Protein AF-A0A938HR90-F1 (afdb_monomer)

Nearest PDB structures (foldseek):
  8to0-assembly1_BM  TM=5.129E-01  e=7.039E+00  Mus musculus
  7nna-assembly1_A  TM=3.607E-01  e=8.902E+00  Klebsiella pneumoniae

Radius of gyration: 20.06 Å; Cα contacts (8 Å, |Δi|>4): 50; chains: 1; bounding box: 50×29×58 Å

Structure (mmCIF, N/CA/C/O backbone):
data_AF-A0A938HR90-F1
#
_entry.id   AF-A0A938HR90-F1
#
loop_
_atom_site.group_PDB
_atom_site.id
_atom_site.type_symbol
_atom_site.label_atom_id
_atom_site.label_alt_id
_atom_site.label_comp_id
_atom_site.label_asym_id
_atom_site.label_entity_id
_atom_site.label_seq_id
_atom_site.pdbx_PDB_ins_code
_atom_site.Cartn_x
_atom_site.Cartn_y
_atom_site.Cartn_z
_atom_site.occupancy
_atom_site.B_iso_or_equiv
_atom_site.auth_seq_id
_atom_site.auth_comp_id
_atom_site.auth_asym_id
_atom_site.auth_atom_id
_atom_site.pdbx_PDB_model_num
ATOM 1 N N . ALA A 1 1 ? -20.774 -1.934 33.425 1.00 63.28 1 ALA A N 1
ATOM 2 C CA . ALA A 1 1 ? -19.906 -2.460 32.351 1.00 63.28 1 ALA A CA 1
ATOM 3 C C . ALA A 1 1 ? -18.452 -2.191 32.713 1.00 63.28 1 ALA A C 1
ATOM 5 O O . ALA A 1 1 ? -18.150 -1.102 33.190 1.00 63.28 1 ALA A O 1
ATOM 6 N N . THR A 1 2 ? -17.558 -3.164 32.540 1.00 93.56 2 THR A N 1
ATOM 7 C CA . THR A 1 2 ? -16.118 -2.944 32.741 1.00 93.56 2 THR A CA 1
ATOM 8 C C . THR A 1 2 ? -15.569 -2.025 31.649 1.00 93.56 2 THR A C 1
ATOM 10 O O . THR A 1 2 ? -16.124 -1.962 30.551 1.00 93.56 2 THR A O 1
ATOM 13 N N . ARG A 1 3 ? -14.453 -1.327 31.912 1.00 86.94 3 ARG A N 1
ATOM 14 C CA . ARG A 1 3 ? -13.811 -0.467 30.896 1.00 86.94 3 ARG A CA 1
ATOM 15 C C . ARG A 1 3 ? -13.533 -1.234 29.595 1.00 86.94 3 ARG A C 1
ATOM 17 O O . ARG A 1 3 ? -13.763 -0.706 28.516 1.00 86.94 3 ARG A O 1
ATOM 24 N N . TRP A 1 4 ? -13.138 -2.504 29.697 1.00 92.69 4 TRP A N 1
ATOM 25 C CA . TRP A 1 4 ? -12.918 -3.383 28.545 1.00 92.69 4 TRP A CA 1
ATOM 26 C C . TRP A 1 4 ? -14.200 -3.701 27.760 1.00 92.69 4 TRP A C 1
ATOM 28 O O . TRP A 1 4 ? -14.188 -3.687 26.530 1.00 92.69 4 TRP A O 1
ATOM 38 N N . GLN A 1 5 ? -15.322 -3.936 28.451 1.00 90.31 5 GLN A N 1
ATOM 39 C CA . GLN A 1 5 ? -16.621 -4.145 27.801 1.00 90.31 5 GLN A CA 1
ATOM 40 C C . GLN A 1 5 ? -17.066 -2.904 27.023 1.00 90.31 5 GLN A C 1
ATOM 42 O O . GLN A 1 5 ? -17.530 -3.039 25.896 1.00 90.31 5 GLN A O 1
ATOM 47 N N . VAL A 1 6 ? -16.871 -1.704 27.581 1.00 92.81 6 VAL A N 1
ATOM 48 C CA . VAL A 1 6 ? -17.207 -0.442 26.899 1.00 92.81 6 VAL A CA 1
ATOM 49 C C . VAL A 1 6 ? -16.309 -0.215 25.681 1.00 92.81 6 VAL A C 1
ATOM 51 O O . VAL A 1 6 ? -16.805 0.124 24.609 1.00 92.81 6 VAL A O 1
ATOM 54 N N . VAL A 1 7 ? -15.000 -0.467 25.803 1.00 91.94 7 VAL A N 1
ATOM 55 C CA . VAL A 1 7 ? -14.070 -0.347 24.671 1.00 91.94 7 VAL A CA 1
ATOM 56 C C . VAL A 1 7 ? -14.462 -1.292 23.537 1.00 91.94 7 VAL A C 1
ATOM 58 O O . VAL A 1 7 ? -14.561 -0.856 22.396 1.00 91.94 7 VAL A O 1
ATOM 61 N N . LYS A 1 8 ? -14.736 -2.566 23.830 1.00 91.25 8 LYS A N 1
ATOM 62 C CA . LYS A 1 8 ? -15.057 -3.557 22.796 1.00 91.25 8 LYS A CA 1
ATOM 63 C C . LYS A 1 8 ? -16.442 -3.353 22.174 1.00 91.25 8 LYS A C 1
ATOM 65 O O . LYS A 1 8 ? -16.588 -3.555 20.974 1.00 91.25 8 LYS A O 1
ATOM 70 N N . ALA A 1 9 ? -17.449 -3.009 22.977 1.00 89.81 9 ALA A N 1
ATOM 71 C CA . ALA A 1 9 ? -18.842 -2.971 22.530 1.00 89.81 9 ALA A CA 1
ATOM 72 C C . ALA A 1 9 ? -19.292 -1.604 21.998 1.00 89.81 9 ALA A C 1
ATOM 74 O O . ALA A 1 9 ? -20.239 -1.558 21.224 1.00 89.81 9 ALA A O 1
ATOM 75 N N . VAL A 1 10 ? -18.637 -0.510 22.401 1.00 88.06 10 VAL A N 1
ATOM 76 C CA . VAL A 1 10 ? -19.052 0.856 22.042 1.00 88.06 10 VAL A CA 1
ATOM 77 C C . VAL A 1 10 ? -17.949 1.577 21.271 1.00 88.06 10 VAL A C 1
ATOM 79 O O . VAL A 1 10 ? -18.153 1.985 20.135 1.00 88.06 10 VAL A O 1
ATOM 82 N N . VAL A 1 11 ? -16.751 1.694 21.850 1.00 91.06 11 VAL A N 1
ATOM 83 C CA . VAL A 1 11 ? -15.687 2.537 21.271 1.00 91.06 11 VAL A CA 1
ATOM 84 C C . VAL A 1 11 ? -15.092 1.929 20.003 1.00 91.06 11 VAL A C 1
ATOM 86 O O . VAL A 1 11 ? -14.931 2.623 19.005 1.00 91.06 11 VAL A O 1
ATOM 89 N N . LEU A 1 12 ? -14.758 0.638 20.030 1.00 87.94 12 LEU A N 1
ATOM 90 C CA . LEU A 1 12 ? -14.162 -0.068 18.900 1.00 87.94 12 LEU A CA 1
ATOM 91 C C . LEU A 1 12 ? -15.070 -0.031 17.666 1.00 87.94 12 LEU A C 1
ATOM 93 O O . LEU A 1 12 ? -14.579 0.397 16.622 1.00 87.94 12 LEU A O 1
ATOM 97 N N . PRO A 1 13 ? -16.363 -0.413 17.748 1.00 85.81 13 PRO A N 1
ATOM 98 C CA . PRO A 1 13 ? -17.242 -0.298 16.599 1.00 85.81 13 PRO A CA 1
ATOM 99 C C . PRO A 1 13 ? -17.343 1.149 16.108 1.00 85.81 13 PRO A C 1
ATOM 101 O O . PRO A 1 13 ? -17.224 1.357 14.903 1.00 85.81 13 PRO A O 1
ATOM 104 N N . GLU A 1 14 ? -17.462 2.143 16.998 1.00 86.94 14 GLU A N 1
ATOM 105 C CA . GLU A 1 14 ? -17.548 3.550 16.577 1.00 86.94 14 GLU A CA 1
ATOM 106 C C . GLU A 1 14 ? -16.288 4.089 15.897 1.00 86.94 14 GLU A C 1
ATOM 108 O O . GLU A 1 14 ? -16.370 4.868 14.948 1.00 86.94 14 GLU A O 1
ATOM 113 N N . ALA A 1 15 ? -15.112 3.636 16.320 1.00 87.56 15 ALA A N 1
ATOM 114 C CA . ALA A 1 15 ? -13.846 4.052 15.732 1.00 87.56 15 ALA A CA 1
ATOM 115 C C . ALA A 1 15 ? -13.490 3.294 14.437 1.00 87.56 15 ALA A C 1
ATOM 117 O O . ALA A 1 15 ? -12.617 3.754 13.695 1.00 87.56 15 ALA A O 1
ATOM 118 N N . LEU A 1 16 ? -14.141 2.159 14.128 1.00 85.19 16 LEU A N 1
ATOM 119 C CA . LEU A 1 16 ? -13.822 1.319 12.959 1.00 85.19 16 LEU A CA 1
ATOM 120 C C . LEU A 1 16 ? -13.770 2.095 11.629 1.00 85.19 16 LEU A C 1
ATOM 122 O O . LEU A 1 16 ? -12.795 1.907 10.900 1.00 85.19 16 LEU A O 1
ATOM 126 N N . PRO A 1 17 ? -14.730 2.979 11.278 1.00 82.00 17 PRO A N 1
ATOM 127 C CA . PRO A 1 17 ? -14.673 3.742 10.027 1.00 82.00 17 PRO A CA 1
ATOM 128 C C . PRO A 1 17 ? -13.435 4.641 9.915 1.00 82.00 17 PRO A C 1
ATOM 130 O O . PRO A 1 17 ? -12.843 4.764 8.836 1.00 82.00 17 PRO A O 1
ATOM 133 N N . GLY A 1 18 ? -13.022 5.242 11.036 1.00 86.12 18 GLY A N 1
ATOM 134 C CA . GLY A 1 18 ? -11.814 6.060 11.126 1.00 86.12 18 GLY A CA 1
ATOM 135 C C . GLY A 1 18 ? -10.545 5.218 11.006 1.00 86.12 18 GLY A C 1
ATOM 136 O O . GLY A 1 18 ? -9.677 5.532 10.193 1.00 86.12 18 GLY A O 1
ATOM 137 N N . ILE A 1 19 ? -10.475 4.099 11.735 1.00 89.12 19 ILE A N 1
ATOM 138 C CA . ILE A 1 19 ? -9.344 3.161 11.689 1.00 89.12 19 ILE A CA 1
ATOM 139 C C . ILE A 1 19 ? -9.168 2.599 10.276 1.00 89.12 19 ILE A C 1
ATOM 141 O O . ILE A 1 19 ? -8.059 2.624 9.754 1.00 89.12 19 ILE A O 1
ATOM 145 N N . MET A 1 20 ? -10.246 2.157 9.619 1.00 84.38 20 MET A N 1
ATOM 146 C CA . MET A 1 20 ? -10.183 1.654 8.242 1.00 84.38 20 MET A CA 1
ATOM 147 C C . MET A 1 20 ? -9.625 2.706 7.285 1.00 84.38 20 MET A C 1
ATOM 149 O O . MET A 1 20 ? -8.775 2.391 6.462 1.00 84.38 20 MET A O 1
ATOM 153 N N . SER A 1 21 ? -10.056 3.962 7.416 1.00 84.81 21 SER A N 1
ATOM 154 C CA . SER A 1 21 ? -9.547 5.053 6.578 1.00 84.81 21 SER A CA 1
ATOM 155 C C . SER A 1 21 ? -8.048 5.289 6.814 1.00 84.81 21 SER A C 1
ATOM 157 O O . SER A 1 21 ? -7.288 5.403 5.854 1.00 84.81 21 SER A O 1
ATOM 159 N N . GLY A 1 22 ? -7.607 5.292 8.077 1.00 88.06 22 GLY A N 1
ATOM 160 C CA . GLY A 1 22 ? -6.190 5.408 8.431 1.00 88.06 22 GLY A CA 1
ATOM 161 C C . GLY A 1 22 ? -5.342 4.246 7.904 1.00 88.06 22 GLY A C 1
ATOM 162 O O . GLY A 1 22 ? -4.276 4.472 7.339 1.00 88.06 22 GLY A O 1
ATOM 163 N N . VAL A 1 23 ? -5.840 3.011 8.018 1.00 88.50 23 VAL A N 1
ATOM 164 C CA . VAL A 1 23 ? -5.174 1.804 7.501 1.00 88.50 23 VAL A CA 1
ATOM 165 C C . VAL A 1 23 ? -5.048 1.851 5.979 1.00 88.50 23 VAL A C 1
ATOM 167 O O . VAL A 1 23 ? -3.982 1.539 5.456 1.00 88.50 23 VAL A O 1
ATOM 170 N N . ILE A 1 24 ? -6.093 2.285 5.268 1.00 84.12 24 ILE A N 1
ATOM 171 C CA . ILE A 1 24 ? -6.055 2.445 3.807 1.00 84.12 24 ILE A CA 1
ATOM 172 C C . ILE A 1 24 ? -4.949 3.426 3.418 1.00 84.12 24 ILE A C 1
ATOM 174 O O . ILE A 1 24 ? -4.070 3.063 2.645 1.00 84.12 24 ILE A O 1
ATOM 178 N N . LEU A 1 25 ? -4.940 4.628 4.002 1.00 84.31 25 LEU A N 1
ATOM 179 C CA . LEU A 1 25 ? -3.937 5.653 3.692 1.00 84.31 25 LEU A CA 1
ATOM 180 C C . LEU A 1 25 ? -2.509 5.190 4.013 1.00 84.31 25 LEU A C 1
ATOM 182 O O . LEU A 1 25 ? -1.590 5.451 3.236 1.00 84.31 25 LEU A O 1
ATOM 186 N N . ALA A 1 26 ? -2.322 4.480 5.128 1.00 86.62 26 ALA A N 1
ATOM 187 C CA . ALA A 1 26 ? -1.029 3.925 5.511 1.00 86.62 26 ALA A CA 1
ATOM 188 C C . ALA A 1 26 ? -0.539 2.862 4.514 1.00 86.62 26 ALA A C 1
ATOM 190 O O . ALA A 1 26 ? 0.621 2.900 4.111 1.00 86.62 26 ALA A O 1
ATOM 191 N N . LEU A 1 27 ? -1.415 1.956 4.064 1.00 83.75 27 LEU A N 1
ATOM 192 C CA . LEU A 1 27 ? -1.083 0.937 3.062 1.00 83.75 27 LEU A CA 1
ATOM 193 C C . LEU A 1 27 ? -0.767 1.556 1.697 1.00 83.75 27 LEU A C 1
ATOM 195 O O . LEU A 1 27 ? 0.233 1.193 1.078 1.00 83.75 27 LEU A O 1
ATOM 199 N N . SER A 1 28 ? -1.574 2.516 1.238 1.00 81.56 28 SER A N 1
ATOM 200 C CA . SER A 1 28 ? -1.325 3.229 -0.021 1.00 81.56 28 SER A CA 1
ATOM 201 C C . SER A 1 28 ? 0.032 3.931 0.005 1.00 81.56 28 SER A C 1
ATOM 203 O O . SER A 1 28 ? 0.776 3.887 -0.974 1.00 81.56 28 SER A O 1
ATOM 205 N N . ARG A 1 29 ? 0.380 4.535 1.146 1.00 82.31 29 ARG A N 1
ATOM 206 C CA . ARG A 1 29 ? 1.674 5.183 1.354 1.00 82.31 29 ARG A CA 1
ATOM 207 C C . ARG A 1 29 ? 2.823 4.180 1.402 1.00 82.31 29 ARG A C 1
ATOM 209 O O . ARG A 1 29 ? 3.822 4.408 0.734 1.00 82.31 29 ARG A O 1
ATOM 216 N N . ALA A 1 30 ? 2.672 3.065 2.113 1.00 81.75 30 ALA A N 1
ATOM 217 C CA . ALA A 1 30 ? 3.702 2.032 2.208 1.00 81.75 30 ALA A CA 1
ATOM 218 C C . ALA A 1 30 ? 4.084 1.454 0.834 1.00 81.75 30 ALA A C 1
ATOM 220 O O . ALA A 1 30 ? 5.259 1.216 0.572 1.00 81.75 30 ALA A O 1
ATOM 221 N N . ILE A 1 31 ? 3.113 1.277 -0.070 1.00 77.31 31 ILE A N 1
ATOM 222 C CA . ILE A 1 31 ? 3.397 0.840 -1.447 1.00 77.31 31 ILE A CA 1
ATOM 223 C C . ILE A 1 31 ? 4.007 1.976 -2.282 1.00 77.31 31 ILE A C 1
ATOM 225 O O . ILE A 1 31 ? 4.876 1.734 -3.118 1.00 77.31 31 ILE A O 1
ATOM 229 N N . GLY A 1 32 ? 3.563 3.217 -2.061 1.00 74.94 32 GLY A N 1
ATOM 230 C CA . GLY A 1 32 ? 4.051 4.401 -2.772 1.00 74.94 32 GLY A CA 1
ATOM 231 C C . GLY A 1 32 ? 5.462 4.853 -2.374 1.00 74.94 32 GLY A C 1
ATOM 232 O O . GLY A 1 32 ? 6.164 5.447 -3.192 1.00 74.94 32 GLY A O 1
ATOM 233 N N . GLU A 1 33 ? 5.922 4.547 -1.158 1.00 83.44 33 GLU A N 1
ATOM 234 C CA . GLU A 1 33 ? 7.275 4.847 -0.670 1.00 83.44 33 GLU A CA 1
ATOM 235 C C . GLU A 1 33 ? 8.308 3.871 -1.260 1.00 83.44 33 GLU A C 1
ATOM 237 O O . GLU A 1 33 ? 8.939 3.061 -0.583 1.00 83.44 33 GLU A O 1
ATOM 242 N N . SER A 1 34 ? 8.506 3.970 -2.575 1.00 70.88 34 SER A N 1
ATOM 243 C CA . SER A 1 34 ? 9.443 3.119 -3.313 1.00 70.88 34 SER A CA 1
ATOM 244 C C 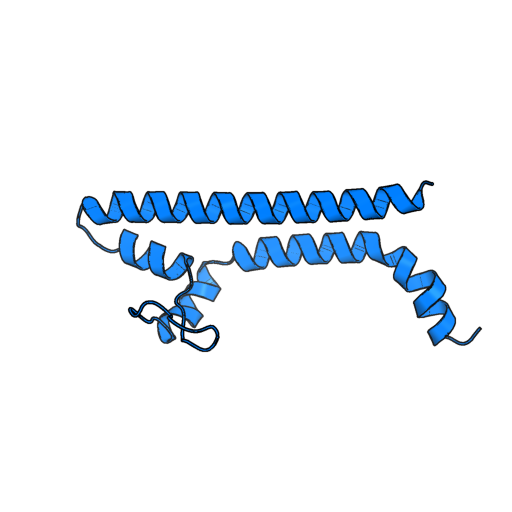. SER A 1 34 ? 10.906 3.392 -2.945 1.00 70.88 34 SER A C 1
ATOM 246 O O . SER A 1 34 ? 11.712 2.469 -2.958 1.00 70.88 34 SER A O 1
ATOM 248 N N . ALA A 1 35 ? 11.274 4.626 -2.580 1.00 67.62 35 ALA A N 1
ATOM 249 C CA . ALA A 1 35 ? 12.669 4.991 -2.308 1.00 67.62 35 ALA A CA 1
ATOM 250 C C . ALA A 1 35 ? 13.247 4.359 -1.018 1.00 67.62 35 ALA A C 1
ATOM 252 O O . ALA A 1 35 ? 14.289 3.704 -1.116 1.00 67.62 35 ALA A O 1
ATOM 253 N N . PRO A 1 36 ? 12.593 4.449 0.162 1.00 71.44 36 PRO A N 1
ATOM 254 C CA . PRO A 1 36 ? 13.040 3.719 1.351 1.00 71.44 36 PRO A CA 1
ATOM 255 C C . PRO A 1 36 ? 13.024 2.204 1.132 1.00 71.44 36 PRO A C 1
ATOM 257 O O . PRO A 1 36 ? 13.952 1.503 1.536 1.00 71.44 36 PRO A O 1
ATOM 260 N N . MET A 1 37 ? 11.994 1.698 0.441 1.00 77.62 37 MET A N 1
ATOM 261 C CA . MET A 1 37 ? 11.870 0.270 0.176 1.00 77.62 37 MET A CA 1
ATOM 262 C C . MET A 1 37 ? 13.003 -0.246 -0.714 1.00 77.62 37 MET A C 1
ATOM 264 O O . MET A 1 37 ? 13.580 -1.279 -0.392 1.00 77.62 37 MET A O 1
ATOM 268 N N . ILE A 1 38 ? 13.372 0.465 -1.785 1.00 75.25 38 ILE A N 1
ATOM 269 C CA . ILE A 1 38 ? 14.511 0.102 -2.645 1.00 75.25 38 ILE A CA 1
ATOM 270 C C . ILE A 1 38 ? 15.820 0.137 -1.852 1.00 75.25 38 ILE A C 1
ATOM 272 O O . ILE A 1 38 ? 16.606 -0.800 -1.967 1.00 75.25 38 ILE A O 1
ATOM 276 N N . ALA A 1 39 ? 16.039 1.159 -1.018 1.00 73.38 39 ALA A N 1
ATOM 277 C CA . ALA A 1 39 ? 17.260 1.283 -0.222 1.00 73.38 39 ALA A CA 1
ATOM 278 C C . ALA A 1 39 ? 17.485 0.078 0.711 1.00 73.38 39 ALA A C 1
ATOM 280 O O . ALA A 1 39 ? 18.606 -0.411 0.825 1.00 73.38 39 ALA A O 1
ATOM 281 N N . ILE A 1 40 ? 16.419 -0.441 1.330 1.00 76.38 40 ILE A N 1
ATOM 282 C CA . ILE A 1 40 ? 16.489 -1.629 2.197 1.00 76.38 40 ILE A CA 1
ATOM 283 C C . ILE A 1 40 ? 16.520 -2.923 1.365 1.00 76.38 40 ILE A C 1
ATOM 285 O O . ILE A 1 40 ? 17.293 -3.836 1.652 1.00 76.38 40 ILE A O 1
ATOM 289 N N . SER A 1 41 ? 15.704 -3.005 0.309 1.00 68.06 41 SER A N 1
ATOM 290 C CA . SER A 1 41 ? 15.522 -4.229 -0.491 1.00 68.06 41 SER A CA 1
ATOM 291 C C . SER A 1 41 ? 16.692 -4.526 -1.429 1.00 68.06 41 SER A C 1
ATOM 293 O O . SER A 1 41 ? 16.866 -5.673 -1.832 1.00 68.06 41 SER A O 1
ATOM 295 N N . ALA A 1 42 ? 17.521 -3.532 -1.762 1.00 69.00 42 ALA A N 1
ATOM 296 C CA . ALA A 1 42 ? 18.726 -3.725 -2.571 1.00 69.00 42 ALA A CA 1
ATOM 297 C C . ALA A 1 42 ? 19.729 -4.697 -1.944 1.00 69.00 42 ALA A C 1
ATOM 299 O O . ALA A 1 42 ? 20.437 -5.391 -2.669 1.00 69.00 42 ALA A O 1
ATOM 300 N N . LEU A 1 43 ? 19.727 -4.819 -0.616 1.00 65.06 43 LEU A N 1
ATOM 301 C CA . LEU A 1 43 ? 20.564 -5.773 0.111 1.00 65.06 43 LEU A CA 1
ATOM 302 C C . LEU A 1 43 ? 20.048 -7.222 0.025 1.00 65.06 43 LEU A C 1
ATOM 304 O O . LEU A 1 43 ? 20.783 -8.150 0.348 1.00 65.06 43 LEU A O 1
ATOM 308 N N . ALA A 1 44 ? 18.800 -7.423 -0.411 1.00 65.56 44 ALA A N 1
ATOM 309 C CA . ALA A 1 44 ? 18.110 -8.713 -0.443 1.00 65.56 44 ALA A CA 1
ATOM 310 C C . ALA A 1 44 ? 17.729 -9.158 -1.869 1.00 65.56 44 ALA A C 1
ATOM 312 O O . ALA A 1 44 ? 16.847 -9.999 -2.036 1.00 65.56 44 ALA A O 1
ATOM 313 N N . TYR A 1 45 ? 18.364 -8.594 -2.903 1.00 63.59 45 TYR A N 1
ATOM 314 C CA . TYR A 1 45 ? 18.060 -8.935 -4.292 1.00 63.59 45 TYR A CA 1
ATOM 315 C C . TYR A 1 45 ? 18.450 -10.381 -4.615 1.00 63.59 45 TYR A C 1
ATOM 317 O O . TYR A 1 45 ? 19.596 -10.797 -4.437 1.00 63.59 45 TYR A O 1
ATOM 325 N N . VAL A 1 46 ? 17.483 -11.138 -5.126 1.00 65.38 46 VAL A N 1
ATOM 326 C CA . VAL A 1 46 ? 17.627 -12.552 -5.456 1.00 65.38 46 VAL A CA 1
ATOM 327 C C . VAL A 1 46 ? 17.104 -12.799 -6.871 1.00 65.38 46 VAL A C 1
ATOM 329 O O . VAL A 1 46 ? 15.991 -12.410 -7.212 1.00 65.38 46 VAL A O 1
ATOM 332 N N . THR A 1 47 ? 17.901 -13.461 -7.708 1.00 61.56 47 THR A N 1
ATOM 333 C CA . THR A 1 47 ? 17.586 -13.707 -9.129 1.00 61.56 47 THR A CA 1
ATOM 334 C C . THR A 1 47 ? 16.921 -15.056 -9.408 1.00 61.56 47 THR A C 1
ATOM 336 O O . THR A 1 47 ? 16.637 -15.354 -10.567 1.00 61.56 47 THR A O 1
ATOM 339 N N . PHE A 1 48 ? 16.674 -15.886 -8.388 1.00 68.38 48 PHE A N 1
ATOM 340 C CA . PHE A 1 48 ? 15.996 -17.171 -8.569 1.00 68.38 48 PHE A CA 1
ATOM 341 C C . PHE A 1 48 ? 14.471 -17.040 -8.490 1.00 68.38 48 PHE A C 1
ATOM 343 O O . PHE A 1 48 ? 13.939 -16.189 -7.779 1.00 68.38 48 PHE A O 1
ATOM 350 N N . ILE A 1 49 ? 13.770 -17.911 -9.219 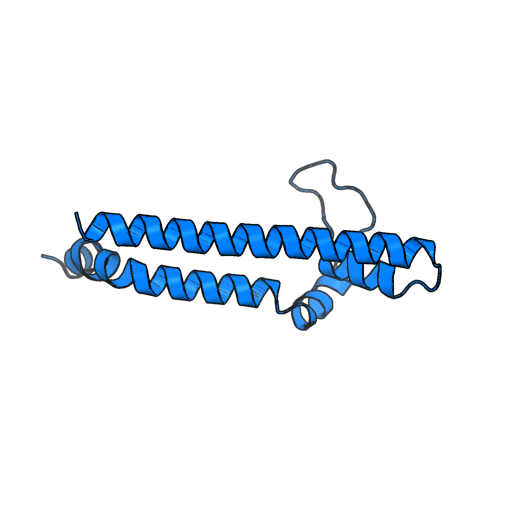1.00 70.12 49 ILE A N 1
ATOM 351 C CA . ILE A 1 49 ? 12.311 -18.028 -9.161 1.00 70.12 49 ILE A CA 1
ATOM 352 C C . ILE A 1 49 ? 11.968 -18.797 -7.875 1.00 70.12 49 ILE A C 1
ATOM 354 O O . ILE A 1 49 ? 12.424 -19.934 -7.741 1.00 70.12 49 ILE A O 1
ATOM 358 N N . PRO A 1 50 ? 11.216 -18.213 -6.924 1.00 69.81 50 PRO A N 1
ATOM 359 C CA . PRO A 1 50 ? 10.810 -18.927 -5.719 1.00 69.81 50 PRO A CA 1
ATOM 360 C C . PRO A 1 50 ? 9.905 -20.106 -6.105 1.00 69.81 50 PRO A C 1
ATOM 362 O O . PRO A 1 50 ? 8.918 -19.926 -6.818 1.00 69.81 50 PRO A O 1
ATOM 365 N N . ALA A 1 51 ? 10.258 -21.313 -5.662 1.00 76.62 51 ALA A N 1
ATOM 366 C CA . ALA A 1 51 ? 9.525 -22.548 -5.939 1.00 76.62 51 ALA A CA 1
ATOM 367 C C . ALA A 1 51 ? 8.599 -22.940 -4.774 1.00 76.62 51 ALA A C 1
ATOM 369 O O . ALA A 1 51 ? 7.619 -23.657 -4.976 1.00 76.62 51 ALA A O 1
ATOM 370 N N . GLY A 1 52 ? 8.886 -22.449 -3.564 1.00 79.88 52 GLY A N 1
ATOM 371 C CA . GLY A 1 52 ? 8.087 -22.667 -2.364 1.00 79.88 52 GLY A CA 1
ATOM 372 C C . GLY A 1 52 ? 7.721 -21.377 -1.615 1.00 79.88 52 GLY A C 1
ATOM 373 O O . GLY A 1 52 ? 8.359 -20.340 -1.786 1.00 79.88 52 GLY A O 1
ATOM 374 N N . PRO A 1 53 ? 6.715 -21.427 -0.723 1.00 73.44 53 PRO A N 1
ATOM 375 C CA . PRO A 1 53 ? 6.261 -20.274 0.066 1.00 73.44 53 PRO A CA 1
ATOM 376 C C . PRO A 1 53 ? 7.286 -19.757 1.094 1.00 73.44 53 PRO A C 1
ATOM 378 O O . PRO A 1 53 ? 7.088 -18.682 1.652 1.00 73.44 53 PRO A O 1
ATOM 381 N N . GLY A 1 54 ? 8.356 -20.513 1.368 1.00 79.56 54 GLY A N 1
ATOM 382 C CA . GLY A 1 54 ? 9.461 -20.105 2.245 1.00 79.56 54 GLY A CA 1
ATOM 383 C C . GLY A 1 54 ? 10.689 -19.569 1.504 1.00 79.56 54 GLY A C 1
ATOM 384 O O . GLY A 1 54 ? 11.684 -19.229 2.144 1.00 79.56 54 GLY A O 1
ATOM 385 N N . ASP A 1 55 ? 10.645 -19.515 0.173 1.00 76.81 55 ASP A N 1
ATOM 386 C CA . ASP A 1 55 ? 11.789 -19.098 -0.625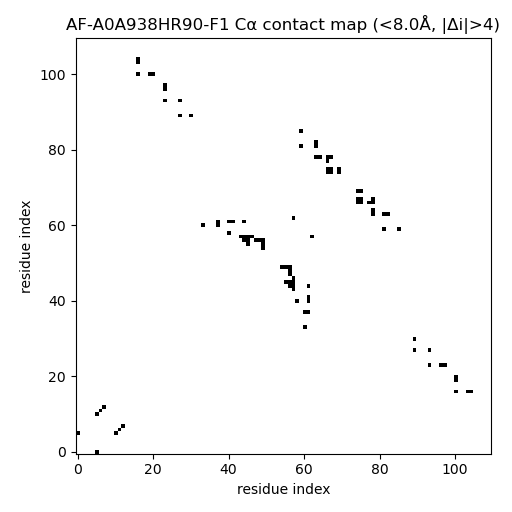 1.00 76.81 55 ASP A CA 1
ATOM 387 C C . ASP A 1 55 ? 11.953 -17.578 -0.618 1.00 76.81 55 ASP A C 1
ATOM 389 O O . ASP A 1 55 ? 10.991 -16.813 -0.517 1.00 76.81 55 ASP A O 1
ATOM 393 N N . ARG A 1 56 ? 13.203 -17.122 -0.756 1.00 70.19 56 ARG A N 1
ATOM 394 C CA . ARG A 1 56 ? 13.476 -15.689 -0.903 1.00 70.19 56 ARG A CA 1
ATOM 395 C C . ARG A 1 56 ? 12.853 -15.196 -2.203 1.00 70.19 56 ARG A C 1
ATOM 397 O O . ARG A 1 56 ? 13.000 -15.823 -3.247 1.00 70.19 56 ARG A O 1
ATOM 404 N N . PHE A 1 57 ? 12.199 -14.050 -2.131 1.00 74.56 57 PHE A N 1
ATOM 405 C CA . PHE A 1 57 ? 11.559 -13.410 -3.268 1.00 74.56 57 PHE A CA 1
ATOM 406 C C . PHE A 1 57 ? 12.068 -11.980 -3.410 1.00 74.56 57 PHE A C 1
ATOM 408 O O . PHE A 1 57 ? 12.438 -11.328 -2.433 1.00 74.56 57 PHE A O 1
ATOM 415 N N . THR A 1 58 ? 12.055 -11.488 -4.641 1.00 75.81 58 THR A N 1
ATOM 416 C CA . THR A 1 58 ? 12.404 -10.106 -4.958 1.00 75.81 58 THR A CA 1
ATOM 417 C C . THR A 1 58 ? 11.129 -9.287 -5.106 1.00 75.81 58 THR A C 1
ATOM 419 O O . THR A 1 58 ? 10.172 -9.712 -5.753 1.00 75.81 58 THR A O 1
ATOM 422 N N . VAL A 1 59 ? 11.100 -8.098 -4.505 1.00 81.25 59 VAL A N 1
ATOM 423 C CA . VAL A 1 59 ? 9.957 -7.187 -4.634 1.00 81.25 59 VAL A CA 1
ATOM 424 C C . VAL A 1 59 ? 9.928 -6.524 -6.015 1.00 81.25 59 VAL A C 1
ATOM 426 O O . VAL A 1 59 ? 10.952 -6.132 -6.570 1.00 81.25 59 VAL A O 1
ATOM 429 N N . LEU A 1 60 ? 8.733 -6.361 -6.583 1.00 82.69 60 LEU A N 1
ATOM 430 C CA . LEU A 1 60 ? 8.557 -5.812 -7.935 1.00 82.69 60 LEU A CA 1
ATOM 431 C C . LEU A 1 60 ? 9.243 -4.449 -8.179 1.00 82.69 60 LEU A C 1
ATOM 433 O O . LEU A 1 60 ? 9.843 -4.295 -9.242 1.00 82.69 60 LEU A O 1
ATOM 437 N N . PRO A 1 61 ? 9.236 -3.470 -7.249 1.00 82.81 61 PRO A N 1
ATOM 438 C CA . PRO A 1 61 ? 9.876 -2.174 -7.486 1.00 82.81 61 PRO A CA 1
ATOM 439 C C . PRO A 1 61 ? 11.375 -2.260 -7.766 1.00 82.81 61 PRO A C 1
ATOM 441 O O . PRO A 1 61 ? 11.866 -1.576 -8.663 1.00 82.81 61 PRO A O 1
ATOM 444 N N . ILE 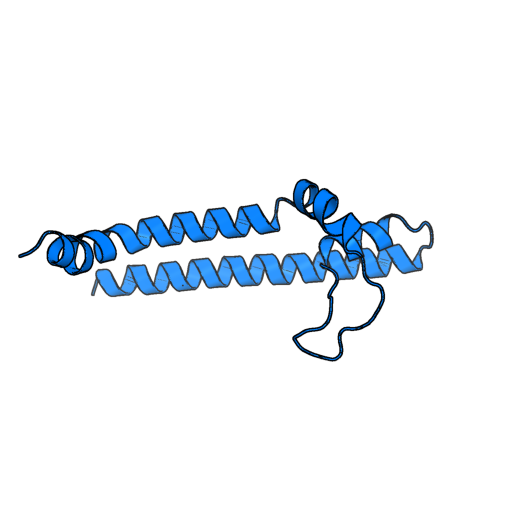A 1 62 ? 12.108 -3.119 -7.046 1.00 82.12 62 ILE A N 1
ATOM 445 C CA . ILE A 1 62 ? 13.543 -3.275 -7.300 1.00 82.12 62 ILE A CA 1
ATOM 446 C C . ILE A 1 62 ? 13.799 -4.015 -8.615 1.00 82.12 62 ILE A C 1
ATOM 448 O O . ILE A 1 62 ? 14.740 -3.682 -9.332 1.00 82.12 62 ILE A O 1
ATOM 452 N N . GLN A 1 63 ? 12.924 -4.956 -8.977 1.00 82.75 63 GLN A N 1
ATOM 453 C CA . GLN A 1 63 ? 12.999 -5.644 -10.260 1.00 82.75 63 GLN A CA 1
ATOM 454 C C . GLN A 1 63 ? 12.811 -4.665 -11.432 1.00 82.75 63 GLN A C 1
ATOM 456 O O . GLN A 1 63 ? 13.592 -4.686 -12.384 1.00 82.75 63 GLN A O 1
ATOM 461 N N . ILE A 1 64 ? 11.829 -3.763 -11.328 1.00 84.62 64 ILE A N 1
ATOM 462 C CA . ILE A 1 64 ? 11.589 -2.690 -12.303 1.00 84.62 64 ILE A CA 1
ATOM 463 C C . ILE A 1 64 ? 12.793 -1.748 -12.367 1.00 84.62 64 ILE A C 1
ATOM 465 O O . ILE A 1 64 ? 13.276 -1.460 -13.459 1.00 84.62 64 ILE A O 1
ATOM 469 N N . PHE A 1 65 ? 13.310 -1.296 -11.220 1.00 82.50 65 PHE A N 1
ATOM 470 C CA . PHE A 1 65 ? 14.480 -0.416 -11.165 1.00 82.50 65 PHE A CA 1
ATOM 471 C C . PHE A 1 65 ? 15.705 -1.039 -11.850 1.00 82.50 65 PHE A C 1
ATOM 473 O O . PHE A 1 65 ? 16.409 -0.365 -12.607 1.00 82.50 65 PHE A O 1
ATOM 480 N N . ASN A 1 66 ? 15.929 -2.339 -11.632 1.00 83.12 66 ASN A N 1
ATOM 481 C CA . ASN A 1 66 ? 16.998 -3.082 -12.286 1.00 83.12 66 ASN A CA 1
ATOM 482 C C . ASN A 1 66 ? 16.811 -3.108 -13.811 1.00 83.12 66 ASN A C 1
ATOM 484 O O . ASN A 1 66 ? 17.749 -2.789 -14.536 1.00 83.12 66 ASN A O 1
ATOM 488 N N . TRP A 1 67 ? 15.603 -3.402 -14.304 1.00 84.81 67 TRP A N 1
ATOM 489 C CA . TRP A 1 67 ? 15.312 -3.398 -15.742 1.00 84.81 67 TRP A CA 1
ATOM 490 C C . TRP A 1 67 ? 15.446 -2.008 -16.379 1.00 84.81 67 TRP A C 1
ATOM 492 O O . TRP A 1 67 ? 16.001 -1.896 -17.468 1.00 84.81 67 TRP A O 1
ATOM 502 N N . VAL A 1 68 ? 15.009 -0.938 -15.703 1.00 84.56 68 VAL A N 1
ATOM 503 C CA . VAL A 1 68 ? 15.151 0.447 -16.202 1.00 84.56 68 VAL A CA 1
ATOM 504 C C . VAL A 1 68 ? 16.616 0.876 -16.288 1.00 84.56 68 VAL A C 1
ATOM 506 O O . VAL A 1 68 ? 16.985 1.633 -17.184 1.00 84.56 68 VAL A O 1
ATOM 509 N N . SER A 1 69 ? 17.456 0.375 -15.383 1.00 82.75 69 SER A N 1
ATOM 510 C CA . SER A 1 69 ? 18.886 0.690 -15.346 1.00 82.75 69 SER A CA 1
ATOM 511 C C . SER A 1 69 ? 19.683 0.004 -16.463 1.00 82.75 69 SER A C 1
ATOM 513 O O . SER A 1 69 ? 20.832 0.372 -16.706 1.00 82.75 69 SER A O 1
ATOM 515 N N . GLN A 1 70 ? 19.098 -0.971 -17.171 1.00 82.25 70 GLN A N 1
ATOM 516 C CA . GLN A 1 70 ? 19.762 -1.635 -18.291 1.00 82.25 70 GLN A CA 1
ATOM 517 C C . GLN A 1 70 ? 19.557 -0.865 -19.611 1.00 82.25 70 GLN A C 1
ATOM 519 O O . GLN A 1 70 ? 18.426 -0.553 -19.986 1.00 82.25 70 GLN A O 1
ATOM 524 N N . PRO A 1 71 ? 20.629 -0.591 -20.380 1.00 75.81 71 PRO A N 1
ATOM 525 C CA . PRO A 1 71 ? 20.553 0.239 -21.586 1.00 75.81 71 PRO A CA 1
ATOM 526 C C . PRO A 1 71 ? 19.884 -0.438 -22.797 1.00 75.81 71 PRO A C 1
ATOM 528 O O . PRO A 1 71 ? 19.610 0.233 -23.792 1.00 75.81 71 PRO A O 1
ATOM 531 N N . GLN A 1 72 ? 19.611 -1.746 -22.750 1.00 83.25 72 GLN A N 1
ATOM 532 C CA . GLN A 1 72 ? 19.066 -2.482 -23.896 1.00 83.25 72 GLN A CA 1
ATOM 533 C C . GLN A 1 72 ? 17.568 -2.189 -24.085 1.00 83.25 72 GLN A C 1
ATOM 535 O O . GLN A 1 72 ? 16.789 -2.197 -23.131 1.00 83.25 72 GLN A O 1
ATOM 540 N N . ALA A 1 73 ? 17.138 -1.991 -25.335 1.00 78.44 73 ALA A N 1
ATOM 541 C CA . ALA A 1 73 ? 15.753 -1.633 -25.657 1.00 78.44 73 ALA A CA 1
ATOM 542 C C . ALA A 1 73 ? 14.720 -2.677 -25.185 1.00 78.44 73 ALA A C 1
ATOM 544 O O . ALA A 1 73 ? 13.619 -2.307 -24.780 1.00 78.44 73 ALA A O 1
ATOM 545 N N . ALA A 1 74 ? 15.090 -3.962 -25.167 1.00 80.56 74 ALA A N 1
ATOM 546 C CA . ALA A 1 74 ? 14.234 -5.041 -24.676 1.00 80.56 74 ALA A CA 1
ATOM 547 C C . ALA A 1 74 ? 13.850 -4.865 -23.192 1.00 80.56 74 ALA A C 1
ATOM 549 O O . ALA A 1 74 ? 12.699 -5.094 -22.822 1.00 80.56 74 ALA A O 1
ATOM 550 N N . PHE A 1 75 ? 14.770 -4.378 -22.350 1.00 79.88 75 PHE A N 1
ATOM 551 C CA . PHE A 1 75 ? 14.497 -4.165 -20.925 1.00 79.88 75 PHE A CA 1
ATOM 552 C C . PHE A 1 75 ? 13.565 -2.983 -20.661 1.00 79.88 75 PHE A C 1
ATOM 554 O O . PHE A 1 75 ? 12.821 -3.015 -19.684 1.00 79.88 75 PHE A O 1
ATOM 561 N N . ARG A 1 76 ? 13.511 -1.986 -21.555 1.00 81.12 76 ARG A N 1
ATOM 562 C CA . ARG A 1 76 ? 12.545 -0.878 -21.442 1.00 81.12 76 ARG A CA 1
ATOM 563 C C . ARG A 1 76 ? 11.105 -1.364 -21.587 1.00 81.12 76 ARG A C 1
ATOM 565 O O . ARG A 1 76 ? 10.243 -0.932 -20.827 1.00 81.12 76 ARG A O 1
ATOM 572 N N . GLY A 1 77 ? 10.856 -2.284 -22.523 1.00 84.81 77 GLY A N 1
ATOM 573 C CA . GLY A 1 77 ? 9.534 -2.892 -22.708 1.00 84.81 77 GLY A CA 1
ATOM 574 C C . GLY A 1 77 ? 9.101 -3.713 -21.492 1.00 84.81 77 GLY A C 1
ATOM 575 O O . GLY A 1 77 ? 7.983 -3.558 -21.004 1.00 84.81 77 GLY A O 1
ATOM 576 N N . ILE A 1 78 ? 10.013 -4.525 -20.951 1.00 86.12 78 ILE A N 1
ATOM 577 C CA . ILE A 1 78 ? 9.756 -5.355 -19.763 1.00 86.12 78 ILE A CA 1
ATOM 578 C C . ILE A 1 78 ? 9.545 -4.481 -18.516 1.00 86.12 78 ILE A C 1
ATOM 580 O O . ILE A 1 78 ? 8.614 -4.716 -17.748 1.00 86.12 78 ILE A O 1
ATOM 584 N N . ALA A 1 79 ? 10.349 -3.430 -18.338 1.00 86.62 79 ALA A N 1
ATOM 585 C CA . ALA A 1 79 ? 10.184 -2.469 -17.253 1.00 86.62 79 ALA A CA 1
ATOM 586 C C . ALA A 1 79 ? 8.828 -1.757 -17.309 1.00 86.62 79 ALA A C 1
ATOM 588 O O . ALA A 1 79 ? 8.138 -1.681 -16.294 1.00 86.62 79 ALA A O 1
ATOM 589 N N . ALA A 1 80 ? 8.422 -1.278 -18.489 1.00 86.94 80 ALA A N 1
ATOM 590 C CA . ALA A 1 80 ? 7.123 -0.639 -18.678 1.00 86.94 80 ALA A CA 1
ATOM 591 C C . ALA A 1 80 ? 5.970 -1.598 -18.346 1.00 86.94 80 ALA A C 1
ATOM 593 O O . ALA A 1 80 ? 5.051 -1.222 -17.620 1.00 86.94 80 ALA A O 1
ATOM 594 N N . ALA A 1 81 ? 6.051 -2.854 -18.796 1.00 89.56 81 ALA A N 1
ATOM 595 C CA . ALA A 1 81 ? 5.079 -3.883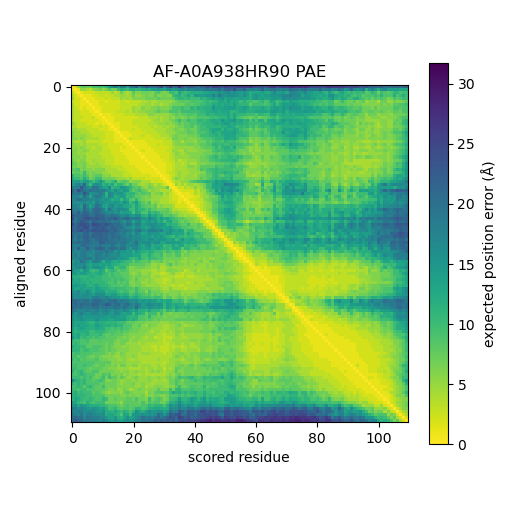 -18.435 1.00 89.56 81 ALA A CA 1
ATOM 596 C C . ALA A 1 81 ? 5.034 -4.118 -16.913 1.00 89.56 81 ALA A C 1
ATOM 598 O O . ALA A 1 81 ? 3.952 -4.166 -16.332 1.00 89.56 81 ALA A O 1
ATOM 599 N N . GLY A 1 82 ? 6.193 -4.183 -16.249 1.00 88.56 82 GLY A N 1
ATOM 600 C CA . GLY A 1 82 ? 6.284 -4.301 -14.792 1.00 88.56 82 GLY A CA 1
ATOM 601 C C . GLY A 1 82 ? 5.625 -3.132 -14.051 1.00 88.56 82 GLY A C 1
ATOM 602 O O . GLY A 1 82 ? 4.885 -3.354 -13.093 1.00 88.56 82 GLY A O 1
ATOM 603 N N . ILE A 1 83 ? 5.829 -1.897 -14.521 1.00 88.12 83 ILE A 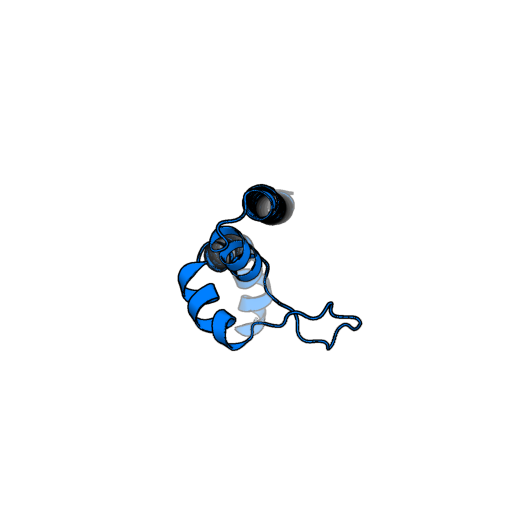N 1
ATOM 604 C CA . ILE A 1 83 ? 5.180 -0.697 -13.965 1.00 88.12 83 ILE A CA 1
ATOM 605 C C . ILE A 1 83 ? 3.660 -0.787 -14.116 1.00 88.12 83 ILE A C 1
ATOM 607 O O . ILE A 1 83 ? 2.937 -0.522 -13.158 1.00 88.12 83 ILE A O 1
ATOM 611 N N . VAL A 1 84 ? 3.163 -1.192 -15.287 1.00 91.81 84 VAL A N 1
ATOM 612 C CA . VAL A 1 84 ? 1.721 -1.354 -15.527 1.00 91.81 84 VAL A CA 1
ATOM 613 C C . VAL A 1 84 ? 1.123 -2.408 -14.595 1.00 91.81 84 VAL A C 1
ATOM 615 O O . VAL A 1 84 ? 0.089 -2.153 -13.981 1.00 91.81 84 VAL A O 1
ATOM 618 N N . VAL A 1 85 ? 1.782 -3.557 -14.422 1.00 91.44 85 VAL A N 1
ATOM 619 C CA . VAL A 1 85 ? 1.343 -4.594 -13.473 1.00 91.44 85 VAL A CA 1
ATOM 620 C C . VAL A 1 85 ? 1.283 -4.038 -12.050 1.00 91.44 85 VAL A C 1
ATOM 622 O O . VAL A 1 85 ? 0.283 -4.223 -11.357 1.00 91.44 85 VAL A O 1
ATOM 625 N N . LEU A 1 86 ? 2.315 -3.306 -11.624 1.00 87.94 86 LEU A N 1
ATOM 626 C CA . LEU A 1 86 ? 2.357 -2.692 -10.300 1.00 87.94 86 LEU A CA 1
ATOM 627 C C . LEU A 1 86 ? 1.230 -1.664 -10.104 1.00 87.94 86 LEU A C 1
ATOM 629 O O . LEU A 1 86 ? 0.601 -1.644 -9.048 1.00 87.94 86 LEU A O 1
ATOM 633 N N . LEU A 1 87 ? 0.923 -0.862 -11.128 1.00 89.12 87 LEU A N 1
ATOM 634 C CA . LEU A 1 87 ? -0.201 0.076 -11.111 1.00 89.12 87 LEU A CA 1
ATOM 635 C C . LEU A 1 87 ? -1.548 -0.641 -11.008 1.00 89.12 87 LEU A C 1
ATOM 637 O O . LEU A 1 87 ? -2.388 -0.229 -10.213 1.00 89.12 87 LEU A O 1
ATOM 641 N N . VAL A 1 88 ? -1.759 -1.722 -11.760 1.00 92.25 88 VAL A N 1
ATOM 642 C CA . VAL A 1 88 ? -2.999 -2.513 -11.691 1.00 92.25 88 VAL A CA 1
ATOM 643 C C . VAL A 1 88 ? -3.191 -3.102 -10.295 1.00 92.25 88 VAL A C 1
ATOM 645 O O . VAL A 1 88 ? -4.284 -3.003 -9.738 1.00 92.25 88 VAL A O 1
ATOM 648 N N . VAL A 1 89 ? -2.136 -3.660 -9.696 1.00 88.69 89 VAL A N 1
ATOM 649 C CA . VAL A 1 89 ? -2.183 -4.195 -8.326 1.00 88.69 89 VAL A CA 1
ATOM 650 C C . VAL A 1 89 ? -2.476 -3.086 -7.318 1.00 88.69 89 VAL A C 1
ATOM 652 O O . VAL A 1 89 ? -3.355 -3.247 -6.471 1.00 88.69 89 VAL A O 1
ATOM 655 N N . LEU A 1 90 ? -1.790 -1.946 -7.425 1.00 86.62 90 LEU A N 1
ATOM 656 C CA . LEU A 1 90 ? -1.999 -0.803 -6.540 1.00 86.62 90 LEU A CA 1
ATOM 657 C C . LEU A 1 90 ? -3.441 -0.294 -6.625 1.00 86.62 90 LEU A C 1
ATOM 659 O O . LEU A 1 90 ? -4.096 -0.128 -5.596 1.00 86.62 90 LEU A O 1
ATOM 663 N N . LEU A 1 91 ? -3.947 -0.059 -7.836 1.00 88.06 91 LEU A N 1
ATOM 664 C CA . LEU A 1 91 ? -5.308 0.424 -8.057 1.00 88.06 91 LEU A CA 1
ATOM 665 C C . LEU A 1 91 ? -6.344 -0.600 -7.596 1.00 88.06 91 LEU A C 1
ATOM 667 O O . LEU A 1 91 ? -7.289 -0.226 -6.908 1.00 88.06 91 LEU A O 1
ATOM 671 N N . GLY A 1 92 ? -6.145 -1.884 -7.903 1.00 90.62 92 GLY A N 1
ATOM 672 C CA . GLY A 1 92 ? -7.026 -2.964 -7.466 1.00 90.62 92 GLY A CA 1
ATOM 673 C C . GLY A 1 92 ? -7.090 -3.082 -5.944 1.00 90.62 92 GLY A C 1
ATOM 674 O O . GLY A 1 92 ? -8.177 -3.167 -5.374 1.00 90.62 92 GLY A O 1
ATOM 675 N N . MET A 1 93 ? -5.943 -3.000 -5.268 1.00 86.19 93 MET A N 1
ATOM 676 C CA . MET A 1 93 ? -5.880 -3.018 -3.808 1.00 86.19 93 MET A CA 1
ATOM 677 C C . MET A 1 93 ? -6.573 -1.794 -3.197 1.00 86.19 93 MET A C 1
ATOM 679 O O . MET A 1 93 ? -7.384 -1.946 -2.287 1.00 86.19 93 MET A O 1
ATOM 683 N N . ASN A 1 94 ? -6.302 -0.588 -3.709 1.00 86.69 94 ASN A N 1
ATOM 684 C CA . ASN A 1 94 ? -6.943 0.639 -3.228 1.00 86.69 94 ASN A CA 1
ATOM 685 C C . ASN A 1 94 ? -8.461 0.608 -3.450 1.00 86.69 94 ASN A C 1
ATOM 687 O O . ASN A 1 94 ? -9.223 0.913 -2.532 1.00 86.69 94 ASN A O 1
ATOM 691 N N . ALA A 1 95 ? -8.911 0.188 -4.634 1.00 87.62 95 ALA A N 1
ATOM 692 C CA . ALA A 1 95 ? -10.326 0.041 -4.953 1.00 87.62 95 ALA A CA 1
ATOM 693 C C . ALA A 1 95 ? -11.006 -0.988 -4.039 1.00 87.62 95 ALA A C 1
ATOM 695 O O . ALA A 1 95 ? -12.071 -0.711 -3.487 1.00 87.62 95 ALA A O 1
ATOM 696 N N . GLY A 1 96 ? -10.371 -2.142 -3.813 1.00 86.44 96 GLY A N 1
ATOM 697 C CA . GLY A 1 96 ? -10.852 -3.157 -2.878 1.00 86.44 96 GLY A CA 1
ATOM 698 C C . GLY A 1 96 ? -10.950 -2.629 -1.447 1.00 86.44 96 GLY A C 1
ATOM 699 O O . GLY A 1 96 ? -11.959 -2.837 -0.777 1.00 86.44 96 GLY A O 1
ATOM 700 N N . ALA A 1 97 ? -9.952 -1.876 -0.988 1.00 82.38 97 ALA A N 1
ATOM 701 C CA . ALA A 1 97 ? -9.949 -1.314 0.355 1.00 82.38 97 ALA A CA 1
ATOM 702 C C . ALA A 1 97 ? -11.049 -0.247 0.541 1.00 82.38 97 ALA A C 1
ATOM 704 O O . ALA A 1 97 ? -11.745 -0.238 1.560 1.00 82.38 97 ALA A O 1
ATOM 705 N N . ILE A 1 98 ? -11.283 0.590 -0.477 1.00 83.94 98 ILE A N 1
ATOM 706 C CA . ILE A 1 98 ? -12.412 1.532 -0.514 1.00 83.94 98 ILE A CA 1
ATOM 707 C C . ILE A 1 98 ? -13.749 0.781 -0.517 1.00 83.94 98 ILE A C 1
ATOM 709 O O . ILE A 1 98 ? -14.665 1.161 0.212 1.00 83.94 98 ILE A O 1
ATOM 713 N N . TRP A 1 99 ?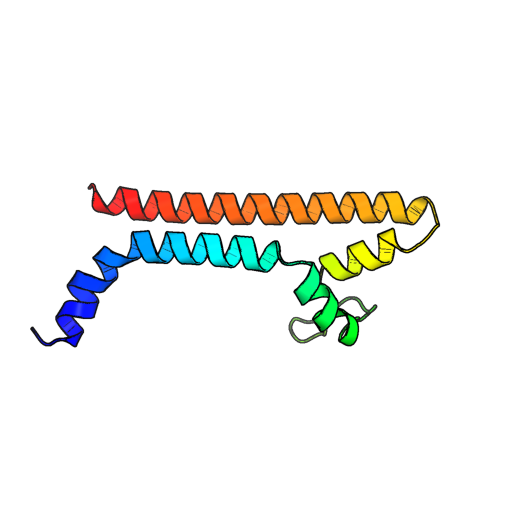 -13.871 -0.298 -1.291 1.00 85.25 99 TRP A N 1
ATOM 714 C CA . TRP A 1 99 ? -15.086 -1.111 -1.333 1.00 85.25 99 TRP A CA 1
ATOM 715 C C . TRP A 1 99 ? -15.403 -1.742 0.027 1.00 85.25 99 TRP A C 1
ATOM 717 O O . TRP A 1 99 ? -16.541 -1.662 0.495 1.00 85.25 99 TRP A O 1
ATOM 727 N N . VAL A 1 100 ? -14.393 -2.307 0.698 1.00 82.31 100 VAL A N 1
ATOM 728 C CA . VAL A 1 100 ? -14.521 -2.851 2.056 1.00 82.31 100 VAL A CA 1
ATOM 729 C C . VAL A 1 100 ? -14.992 -1.762 3.021 1.00 82.31 100 VAL A C 1
ATOM 731 O O . VAL A 1 100 ? -15.982 -1.966 3.726 1.00 82.31 100 VAL A O 1
ATOM 734 N N . ARG A 1 101 ? -14.357 -0.582 3.004 1.00 81.25 101 ARG A N 1
ATOM 735 C CA . ARG A 1 101 ? -14.770 0.569 3.823 1.00 81.25 101 ARG A CA 1
ATOM 736 C C . ARG A 1 101 ? -16.236 0.930 3.587 1.00 81.25 101 ARG A C 1
ATOM 738 O O . ARG A 1 101 ? -16.987 1.052 4.553 1.00 81.25 101 ARG A O 1
ATOM 745 N N . ASN A 1 102 ? -16.647 1.058 2.325 1.00 81.38 102 ASN A N 1
ATOM 746 C CA . ASN A 1 102 ? -18.011 1.440 1.966 1.00 81.38 102 ASN A CA 1
ATOM 747 C C . ASN A 1 102 ? -19.038 0.399 2.448 1.00 81.38 102 ASN A C 1
ATOM 749 O O . ASN A 1 102 ? -20.086 0.744 2.989 1.00 81.38 102 ASN A O 1
ATOM 753 N N . LYS A 1 103 ? -18.713 -0.896 2.338 1.00 77.69 103 LYS A N 1
ATOM 754 C CA . LYS A 1 103 ? -19.5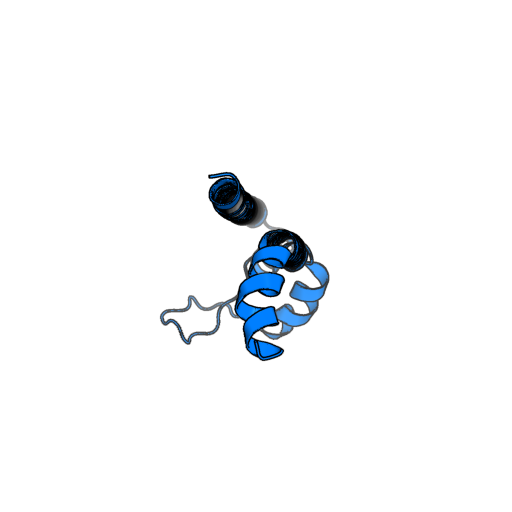73 -1.987 2.823 1.00 77.69 103 LYS A CA 1
ATOM 755 C C . LYS A 1 103 ? -19.755 -1.967 4.344 1.00 77.69 103 LYS A C 1
ATOM 757 O O . LYS A 1 103 ? -20.858 -2.223 4.822 1.00 77.69 103 LYS A O 1
ATOM 762 N N . PHE A 1 104 ? -18.699 -1.678 5.103 1.00 76.06 104 PHE A N 1
ATOM 763 C CA . PHE A 1 104 ? -18.770 -1.586 6.565 1.00 76.06 104 PHE A CA 1
ATOM 764 C C . PHE A 1 104 ? -19.454 -0.303 7.057 1.00 76.06 104 PHE A C 1
ATOM 766 O O . PHE A 1 104 ? -20.072 -0.330 8.118 1.00 76.06 104 PHE A O 1
ATOM 773 N N . GLN A 1 105 ? -19.388 0.792 6.293 1.00 72.38 105 GLN A N 1
ATOM 774 C CA . GLN A 1 105 ? -20.148 2.011 6.585 1.00 72.38 105 GLN A CA 1
ATOM 775 C C . GLN A 1 105 ? -21.651 1.804 6.357 1.00 72.38 105 GLN A C 1
ATOM 777 O O . GLN A 1 105 ? -22.443 2.129 7.235 1.00 72.38 105 GLN A O 1
ATOM 782 N N . ARG A 1 106 ? -22.046 1.162 5.249 1.00 61.59 106 ARG A N 1
ATOM 783 C CA . ARG A 1 106 ? -23.467 0.956 4.916 1.00 61.59 106 ARG A CA 1
ATOM 784 C C . ARG A 1 106 ? -24.209 0.029 5.886 1.00 61.59 106 ARG A C 1
ATOM 786 O O . ARG A 1 106 ? -25.392 0.213 6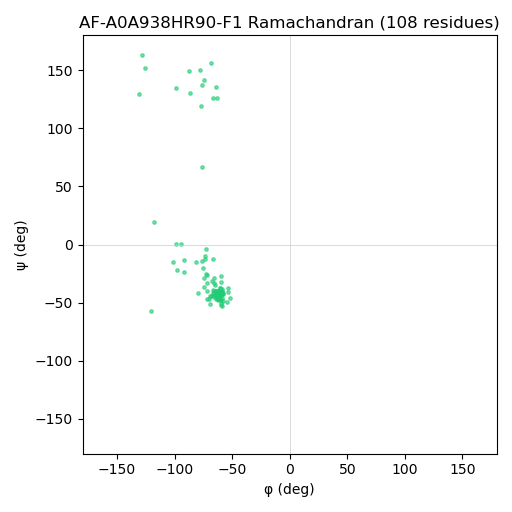.115 1.00 61.59 106 ARG A O 1
ATOM 793 N N . ARG A 1 107 ? -23.511 -0.925 6.516 1.00 58.72 107 ARG A N 1
ATOM 794 C CA . ARG A 1 107 ? -24.077 -1.814 7.555 1.00 58.72 107 ARG A CA 1
ATOM 795 C C . ARG A 1 107 ? -24.348 -1.144 8.909 1.00 58.72 107 ARG A C 1
ATOM 797 O O . ARG A 1 107 ? -24.799 -1.829 9.816 1.00 58.72 107 ARG A O 1
ATOM 804 N N . ARG A 1 108 ? -23.991 0.131 9.082 1.00 57.09 108 ARG A N 1
ATOM 805 C CA . ARG A 1 108 ? -24.277 0.902 10.304 1.00 57.09 108 ARG A CA 1
ATOM 806 C C . ARG A 1 108 ? -25.467 1.851 10.152 1.00 57.09 108 ARG A C 1
ATOM 808 O O . ARG A 1 108 ? -25.933 2.363 11.161 1.00 57.09 108 ARG A O 1
ATOM 815 N N . GLU A 1 109 ? -25.907 2.107 8.920 1.00 52.69 109 GLU A N 1
ATOM 816 C CA . GLU A 1 109 ? -27.074 2.950 8.618 1.00 52.69 109 GLU A CA 1
ATOM 817 C C . GLU A 1 109 ? -28.381 2.135 8.516 1.00 52.69 109 GLU A C 1
ATOM 819 O O . GLU A 1 109 ? -29.458 2.726 8.550 1.00 52.69 109 GLU A O 1
ATOM 824 N N . GLU A 1 110 ? -28.283 0.801 8.427 1.00 43.22 110 GLU A N 1
ATOM 825 C CA . GLU A 1 110 ? -29.386 -0.176 8.541 1.00 43.22 110 GLU A CA 1
ATOM 826 C C . GLU A 1 110 ? -29.460 -0.750 9.964 1.00 43.22 110 GLU A C 1
ATOM 828 O O . GLU A 1 110 ? -30.592 -0.906 10.476 1.00 43.22 110 GLU A O 1
#

Sequence (110 aa):
ATRWQVVKAVVLPEALPGIMSGVILALSRAIGESAPMIAISALAYVTFIPAGPGDRFTVLPIQIFNWVSQPQAAFRGIAAAGIVVLLVVLLGMNAGAIWVRNKFQRRREE

Secondary structure (DSSP, 8-state):
--HHHHIIIIIHHHHHHHHHHHHHHHHHHHHH-HHHHHHHHGGG---SPP-STTS----HHHHHHHHHHS-SHHHHHHHHHHHHHHHHHHHHHHHHHHHHHHHHHHTTT-

Solvent-accessible surface area (backbone atoms only — not comparable to full-atom values): 6406 Å² total; per-residue (Å²): 130,54,74,66,54,45,40,63,72,50,50,47,65,69,43,43,71,59,50,51,52,52,52,48,55,50,52,57,44,62,69,66,46,51,67,67,49,40,69,62,46,65,81,57,69,54,93,64,81,59,88,52,98,85,47,71,67,58,59,66,69,52,54,31,53,54,28,61,71,42,90,52,71,70,33,48,57,54,21,51,52,47,50,51,53,51,49,51,52,52,51,52,51,52,52,49,51,51,49,52,50,52,57,62,54,56,68,72,81,111

pLDDT: mean 80.45, std 9.41, range [43.22, 93.56]

Foldseek 3Di:
DDPVCCCVPPVCLVCVLVVLVVVLVVVLVVLVPLPVVLVVQVVQDDDDDDPDPPDRDHDLSNVLVVLVPDPDPVSVVVSVVSVVVSVVVSVVVSVVSVVVSVVSVVVVVD

Mean predicted aligned error: 8.89 Å